Protein AF-A0A2R6P168-F1 (afdb_monomer)

Organism: NCBI:txid98765

Mean predicted aligned error: 16.84 Å

InterPro domains:
  IPR002745 Phosphotransferase KptA/Tpt1 [PF01885] (1-35)
  IPR002745 Phosphotransferase KptA/Tpt1 [PTHR12684] (1-55)
  IPR042081 RNA 2'-phosphotransferase, C-terminal domain [G3DSA:3.20.170.30] (1-56)

Sequence (108 aa):
MRNSAQILVYIDVQKAMDAGIKFFMSANGVVLTEGDSKGYLRPEFFARVVTKENEPILDWKQPATQTSSSAINQETGESPDGESTTAIINSATDPIEDVQQKTDALVL

Foldseek 3Di:
DDPPQFKDWAFQVVVCVVVVWDWDADPVRDIDTCDPPVSDDDLLRTPAMATPVRHGDPPDDNPPPPPPPPPPPDPDDDDDDDDDDDDDDDDDDDDDDDDDDDDDDDDD

pLDDT: mean 71.98, std 26.02, range [32.94, 98.19]

Radius of gyration: 26.67 Å; Cα contacts (8 Å, |Δi|>4): 77; chains: 1; bounding box: 74×46×65 Å

Structure (mmCIF, N/CA/C/O backbone):
data_AF-A0A2R6P168-F1
#
_entry.id   AF-A0A2R6P168-F1
#
loop_
_atom_site.group_PDB
_atom_site.id
_atom_site.type_symbol
_atom_site.label_atom_id
_atom_site.label_alt_id
_atom_site.label_comp_id
_atom_site.label_asym_id
_atom_site.label_entity_id
_atom_site.label_seq_id
_atom_site.pdbx_PDB_ins_code
_atom_site.Cartn_x
_atom_site.Cartn_y
_atom_site.Cartn_z
_atom_site.occupancy
_atom_site.B_iso_or_equiv
_atom_site.auth_seq_id
_atom_site.auth_comp_id
_atom_site.auth_asym_id
_atom_site.auth_atom_id
_atom_site.pdbx_PDB_model_num
ATOM 1 N N . MET A 1 1 ? -2.423 -2.958 -13.786 1.00 75.19 1 MET A N 1
ATOM 2 C CA . MET A 1 1 ? -1.543 -2.111 -12.946 1.00 75.19 1 MET A CA 1
ATOM 3 C C . MET A 1 1 ? -1.005 -0.964 -13.800 1.00 75.19 1 MET A C 1
ATOM 5 O O . MET A 1 1 ? -0.804 -1.181 -14.990 1.00 75.19 1 MET A O 1
ATOM 9 N N . ARG A 1 2 ? -0.843 0.256 -13.261 1.00 87.19 2 ARG A N 1
ATOM 10 C CA . ARG A 1 2 ? -0.386 1.417 -14.054 1.00 87.19 2 ARG A CA 1
ATOM 11 C C . ARG A 1 2 ? 1.040 1.169 -14.564 1.00 87.19 2 ARG A C 1
ATOM 13 O O . ARG A 1 2 ? 1.916 0.855 -13.770 1.00 87.19 2 ARG A O 1
ATOM 20 N N . ASN A 1 3 ? 1.268 1.344 -15.867 1.00 88.75 3 ASN A N 1
ATOM 21 C CA . ASN A 1 3 ? 2.548 1.022 -16.520 1.00 88.75 3 ASN A CA 1
ATOM 22 C C . ASN A 1 3 ? 3.736 1.806 -15.922 1.00 88.75 3 ASN A C 1
ATOM 24 O O . ASN A 1 3 ? 4.836 1.292 -15.786 1.00 88.75 3 ASN A O 1
ATOM 28 N N . SER A 1 4 ? 3.505 3.035 -15.457 1.00 94.19 4 SER A N 1
ATOM 29 C CA . SER A 1 4 ? 4.563 3.849 -14.852 1.00 94.19 4 SER A CA 1
ATOM 30 C C . SER A 1 4 ? 4.915 3.476 -13.403 1.00 94.19 4 SER A C 1
ATOM 32 O O . S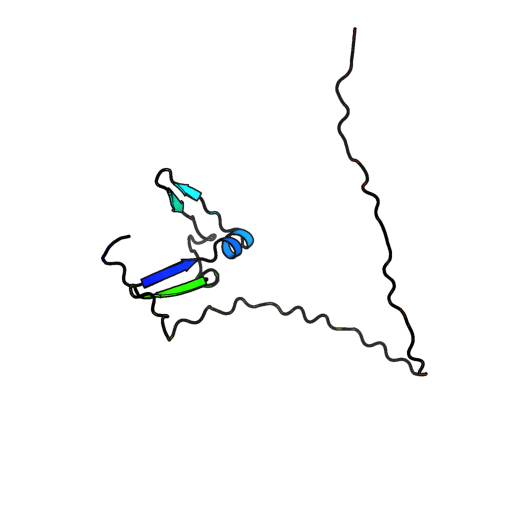ER A 1 4 ? 5.630 4.238 -12.758 1.00 94.19 4 SER A O 1
ATOM 34 N N . ALA A 1 5 ? 4.372 2.394 -12.839 1.00 93.06 5 ALA A N 1
ATOM 35 C CA . ALA A 1 5 ? 4.772 1.935 -11.513 1.00 93.06 5 ALA A CA 1
ATOM 36 C C . ALA A 1 5 ? 6.185 1.337 -11.583 1.00 93.06 5 ALA A C 1
ATOM 38 O O . ALA A 1 5 ? 6.422 0.380 -12.315 1.00 93.06 5 ALA A O 1
ATOM 39 N N . GLN A 1 6 ? 7.124 1.917 -10.836 1.00 94.31 6 GLN A N 1
ATOM 40 C CA . GLN A 1 6 ? 8.518 1.459 -10.797 1.00 94.31 6 GLN A CA 1
ATOM 41 C C . GLN A 1 6 ? 8.815 0.590 -9.574 1.00 94.31 6 GLN A C 1
ATOM 43 O O . GLN A 1 6 ? 9.696 -0.259 -9.642 1.00 94.31 6 GLN A O 1
ATOM 48 N N . ILE A 1 7 ? 8.070 0.791 -8.484 1.00 93.88 7 ILE A N 1
ATOM 49 C CA . ILE A 1 7 ? 8.244 0.117 -7.197 1.00 93.88 7 ILE A CA 1
ATOM 50 C C . ILE A 1 7 ? 6.925 -0.542 -6.790 1.00 93.88 7 ILE A C 1
ATOM 52 O O . ILE A 1 7 ? 5.857 0.062 -6.928 1.00 93.88 7 ILE A O 1
ATOM 56 N N . LEU A 1 8 ? 7.007 -1.770 -6.283 1.00 94.69 8 LEU A N 1
ATOM 57 C CA . LEU A 1 8 ? 5.892 -2.529 -5.730 1.00 94.69 8 LEU A CA 1
ATOM 58 C C . LEU A 1 8 ? 6.142 -2.763 -4.241 1.00 94.69 8 LEU A C 1
ATOM 60 O O . LEU A 1 8 ? 7.145 -3.361 -3.852 1.00 94.69 8 LEU A O 1
ATOM 64 N N . VAL A 1 9 ? 5.196 -2.321 -3.418 1.00 94.88 9 VAL A N 1
ATOM 65 C CA . VAL A 1 9 ? 5.185 -2.563 -1.975 1.00 94.88 9 VAL A CA 1
ATOM 66 C C . VAL A 1 9 ? 4.144 -3.635 -1.686 1.00 94.88 9 VAL A C 1
ATOM 68 O O . VAL A 1 9 ? 2.963 -3.454 -1.978 1.00 94.88 9 VAL A O 1
ATOM 71 N N . TYR A 1 10 ? 4.584 -4.754 -1.123 1.00 95.19 10 TYR A N 1
ATOM 72 C CA . TYR A 1 10 ? 3.713 -5.838 -0.682 1.00 95.19 10 TYR A CA 1
ATOM 73 C C . TYR A 1 10 ? 3.425 -5.666 0.803 1.00 95.19 10 TYR A C 1
ATOM 75 O O . TYR A 1 10 ? 4.348 -5.464 1.592 1.00 95.19 10 TYR A O 1
ATOM 83 N N . ILE A 1 11 ? 2.153 -5.759 1.177 1.00 97.06 11 ILE A N 1
ATOM 84 C CA . ILE A 1 11 ? 1.681 -5.541 2.545 1.00 97.06 11 ILE A CA 1
ATOM 85 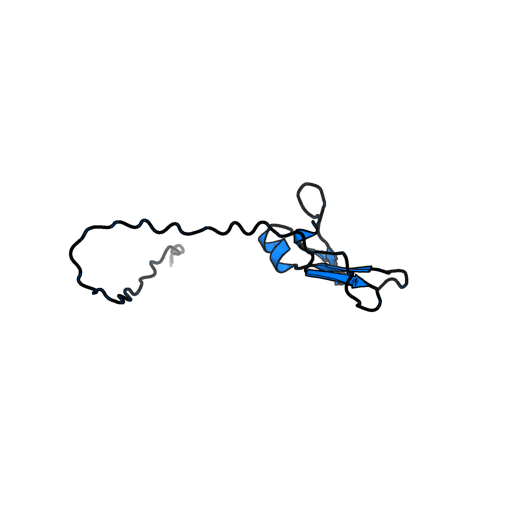C C . ILE A 1 11 ? 1.376 -6.885 3.199 1.00 97.06 11 ILE A C 1
ATOM 87 O O . ILE A 1 11 ? 0.691 -7.720 2.610 1.00 97.06 11 ILE A O 1
ATOM 91 N N . ASP A 1 12 ? 1.855 -7.068 4.425 1.00 97.12 12 ASP A N 1
ATOM 92 C CA . ASP A 1 12 ? 1.371 -8.106 5.326 1.00 97.12 12 ASP A CA 1
ATOM 93 C C . ASP A 1 12 ? 0.040 -7.643 5.932 1.00 97.12 12 ASP A C 1
ATOM 95 O O . ASP A 1 12 ? -0.012 -6.892 6.911 1.00 97.12 12 ASP A O 1
ATOM 99 N N . VAL A 1 13 ? -1.053 -8.027 5.270 1.00 96.69 13 VAL A N 1
ATOM 100 C CA . VAL A 1 13 ? -2.404 -7.599 5.650 1.00 96.69 13 VAL A CA 1
ATOM 101 C C . VAL A 1 13 ? -2.802 -8.188 6.999 1.00 96.69 13 VAL A C 1
ATOM 103 O O . VAL A 1 13 ? -3.429 -7.487 7.787 1.00 96.69 13 VAL A O 1
ATOM 106 N N . GLN A 1 14 ? -2.407 -9.430 7.296 1.00 97.00 14 GLN A N 1
ATOM 107 C CA . GLN A 1 14 ? -2.739 -10.065 8.570 1.00 97.00 14 GLN A CA 1
ATOM 108 C C . GLN A 1 14 ? -2.090 -9.304 9.725 1.00 97.00 14 GLN A C 1
ATOM 110 O O . GLN A 1 14 ? -2.795 -8.850 10.623 1.00 97.00 14 GLN A O 1
ATOM 115 N N . LYS A 1 15 ? -0.782 -9.032 9.631 1.00 97.06 15 LYS A N 1
ATOM 116 C CA . LYS A 1 15 ? -0.059 -8.248 10.642 1.00 97.06 15 LYS A CA 1
ATOM 117 C C . LYS A 1 15 ? -0.668 -6.857 10.854 1.00 97.06 15 LYS A C 1
ATOM 119 O O . LYS A 1 15 ? -0.723 -6.369 11.980 1.00 97.06 15 LYS A O 1
ATOM 124 N N . ALA A 1 16 ? -1.114 -6.203 9.781 1.00 97.50 16 ALA A N 1
ATOM 125 C CA . ALA A 1 16 ? -1.759 -4.897 9.874 1.00 97.50 16 ALA A CA 1
ATOM 126 C C . ALA A 1 16 ? -3.142 -4.975 10.548 1.00 97.50 16 ALA A C 1
ATOM 128 O O . ALA A 1 16 ? -3.454 -4.133 11.391 1.00 97.50 16 ALA A O 1
ATOM 129 N N . MET A 1 17 ? -3.952 -5.986 10.219 1.00 97.50 17 MET A N 1
ATOM 130 C CA . MET A 1 17 ? -5.256 -6.209 10.856 1.00 97.50 17 MET A CA 1
ATOM 131 C C . MET A 1 17 ? -5.119 -6.548 12.342 1.00 97.50 17 MET A C 1
ATOM 133 O O . MET A 1 17 ? -5.869 -6.003 13.151 1.00 97.50 17 MET A O 1
ATOM 137 N N . ASP A 1 18 ? -4.127 -7.361 12.712 1.00 97.69 18 ASP A N 1
ATOM 138 C CA . ASP A 1 18 ? -3.829 -7.698 14.111 1.00 97.69 18 ASP A CA 1
ATOM 139 C C . ASP A 1 18 ? -3.420 -6.450 14.919 1.00 97.69 18 ASP A C 1
ATOM 141 O O . ASP A 1 18 ? -3.725 -6.337 16.105 1.00 97.69 18 ASP A O 1
ATOM 145 N N . ALA A 1 19 ? -2.794 -5.464 14.265 1.00 96.69 19 ALA A N 1
ATOM 146 C CA . ALA A 1 19 ? -2.483 -4.153 14.840 1.00 96.69 19 ALA A CA 1
ATOM 147 C C . ALA A 1 19 ? -3.671 -3.164 14.831 1.00 96.69 19 ALA A C 1
ATOM 149 O O . ALA A 1 19 ? -3.508 -1.994 15.186 1.00 96.69 19 ALA A O 1
ATOM 150 N N . GLY A 1 20 ? -4.864 -3.608 14.423 1.00 97.00 20 GLY A N 1
ATOM 151 C CA . GLY A 1 20 ? -6.092 -2.812 14.415 1.00 97.00 20 GLY A CA 1
ATOM 152 C C . GLY A 1 20 ? -6.300 -1.945 13.170 1.00 97.00 20 GLY A C 1
ATOM 153 O O . GLY A 1 20 ? -7.213 -1.114 13.159 1.00 97.00 20 GLY A O 1
ATOM 154 N N . ILE A 1 21 ? -5.495 -2.115 12.116 1.00 98.19 21 ILE A N 1
ATOM 155 C CA . ILE A 1 21 ? -5.692 -1.401 10.849 1.00 98.19 21 ILE A CA 1
ATOM 156 C C . ILE A 1 21 ? -6.870 -2.017 10.095 1.00 98.19 21 ILE A C 1
ATOM 158 O O . ILE A 1 21 ? -6.898 -3.211 9.799 1.00 98.19 21 ILE A O 1
ATOM 162 N N . LYS A 1 22 ? -7.845 -1.178 9.743 1.00 97.88 22 LYS A N 1
ATOM 163 C CA . LYS A 1 22 ? -9.032 -1.607 9.000 1.00 97.88 22 LYS A CA 1
ATOM 164 C C . LYS A 1 22 ? -8.759 -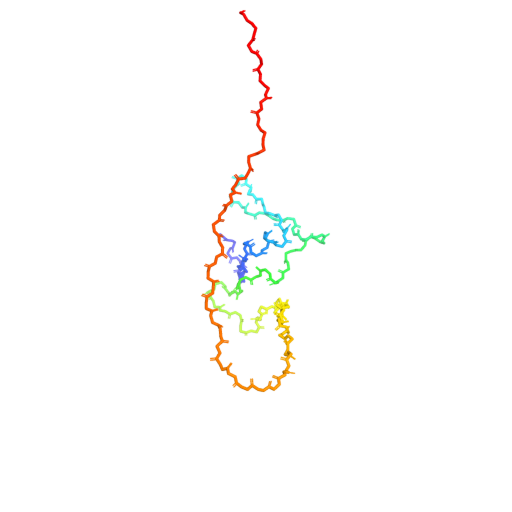1.608 7.503 1.00 97.88 22 LYS A C 1
ATOM 166 O O . LYS A 1 22 ? -8.213 -0.644 6.958 1.00 97.88 22 LYS A O 1
ATOM 171 N N . PHE A 1 23 ? -9.200 -2.671 6.843 1.00 98.12 23 PHE A N 1
ATOM 172 C CA . PHE A 1 23 ? -9.204 -2.790 5.393 1.00 98.12 23 PHE A CA 1
ATOM 173 C C . PHE A 1 23 ? -10.633 -2.938 4.882 1.00 98.12 23 PHE A C 1
ATOM 175 O O . PHE A 1 23 ? -11.490 -3.533 5.534 1.00 98.12 23 PHE A O 1
ATOM 182 N N . PHE A 1 24 ? -10.875 -2.406 3.693 1.00 97.75 24 PHE A N 1
ATOM 183 C CA . PHE A 1 24 ? -12.168 -2.413 3.027 1.00 97.75 24 PHE A CA 1
ATOM 184 C C . PHE A 1 24 ? -11.992 -2.906 1.595 1.00 97.75 24 PHE A C 1
ATOM 186 O O . PHE A 1 24 ? -10.962 -2.656 0.970 1.00 97.75 24 PHE A O 1
ATOM 193 N N . MET A 1 25 ? -13.007 -3.572 1.053 1.00 97.88 25 MET A N 1
ATOM 194 C CA . MET A 1 25 ? -13.047 -3.949 -0.357 1.00 97.88 25 MET A CA 1
ATOM 195 C C . MET A 1 25 ? -14.006 -3.018 -1.095 1.00 97.88 25 MET A C 1
ATOM 197 O O . MET A 1 25 ? -15.183 -2.931 -0.751 1.00 97.88 25 MET A O 1
ATOM 201 N N . SER A 1 26 ? -13.513 -2.312 -2.110 1.00 97.31 26 SER A N 1
ATOM 202 C CA . SER A 1 26 ? -14.381 -1.535 -3.000 1.00 97.31 26 SER A CA 1
ATOM 203 C C . SER A 1 26 ? -15.154 -2.446 -3.958 1.00 97.31 26 SER A C 1
ATOM 205 O O . SER A 1 26 ? -14.743 -3.572 -4.239 1.00 97.31 26 SER A O 1
ATOM 207 N N . ALA A 1 27 ? -16.230 -1.924 -4.551 1.00 97.50 27 ALA A N 1
ATOM 208 C CA . ALA A 1 27 ? -17.010 -2.641 -5.564 1.00 97.50 27 ALA A CA 1
ATOM 209 C C . ALA A 1 27 ? -16.179 -3.085 -6.789 1.00 97.50 27 ALA A C 1
ATOM 211 O O . ALA A 1 27 ? -16.529 -4.054 -7.451 1.00 97.50 27 ALA A O 1
ATOM 212 N N . ASN A 1 28 ? -15.057 -2.409 -7.064 1.00 97.06 28 ASN A N 1
ATOM 213 C CA . ASN A 1 28 ? -14.159 -2.724 -8.179 1.00 97.06 28 ASN A CA 1
ATOM 214 C C . ASN A 1 28 ? -13.036 -3.708 -7.798 1.00 97.06 28 ASN A C 1
ATOM 216 O O . ASN A 1 28 ? -12.086 -3.872 -8.562 1.00 97.06 28 ASN A O 1
ATOM 220 N N . GLY A 1 29 ? -13.088 -4.319 -6.609 1.00 95.69 29 GLY A N 1
ATOM 221 C CA . GLY A 1 29 ? -12.068 -5.268 -6.154 1.00 95.69 29 GLY A CA 1
ATOM 222 C C . GLY A 1 29 ? -10.756 -4.619 -5.696 1.00 95.69 29 GLY A C 1
ATOM 223 O O . GLY A 1 29 ? -9.739 -5.298 -5.582 1.00 95.69 29 GLY A O 1
ATOM 224 N N . VAL A 1 30 ? -10.751 -3.304 -5.451 1.00 95.69 30 VAL A N 1
ATOM 225 C CA . VAL A 1 30 ? -9.596 -2.595 -4.875 1.00 95.69 30 VAL A CA 1
ATOM 226 C C . VAL A 1 30 ? -9.694 -2.625 -3.356 1.00 95.69 30 VAL A C 1
ATOM 228 O O . VAL A 1 30 ? -10.710 -2.195 -2.804 1.00 95.69 30 VAL A O 1
ATOM 231 N N . VAL A 1 31 ? -8.626 -3.090 -2.708 1.00 96.44 31 VAL A N 1
ATOM 232 C CA . VAL A 1 31 ? -8.452 -3.039 -1.254 1.00 96.44 31 VAL A CA 1
ATOM 233 C C . VAL A 1 31 ? -8.071 -1.619 -0.836 1.00 96.44 31 VAL A C 1
ATOM 235 O O . VAL A 1 31 ? -7.156 -1.022 -1.402 1.00 96.44 31 VAL A O 1
ATOM 238 N N . LEU A 1 32 ? -8.771 -1.088 0.160 1.00 97.69 32 LEU A N 1
ATOM 239 C CA . LEU A 1 32 ? -8.595 0.254 0.706 1.00 97.69 32 LEU A CA 1
ATOM 240 C C . LEU A 1 32 ? -8.292 0.166 2.201 1.00 97.69 32 LEU A C 1
ATOM 242 O O . LEU A 1 32 ? -8.746 -0.755 2.874 1.00 97.69 32 LEU A O 1
ATOM 246 N N . THR A 1 33 ? -7.564 1.139 2.734 1.00 98.12 33 THR A N 1
ATOM 247 C CA . THR A 1 33 ? -7.381 1.317 4.177 1.00 98.12 33 THR A CA 1
ATOM 248 C C . THR A 1 33 ? -7.325 2.803 4.492 1.00 98.12 33 THR A C 1
ATOM 250 O O . THR A 1 33 ? -6.795 3.584 3.702 1.00 98.12 33 THR A O 1
ATOM 253 N N . GLU A 1 34 ? -7.883 3.188 5.637 1.00 97.19 34 GLU A N 1
ATOM 254 C CA . GLU A 1 34 ? -7.732 4.541 6.180 1.00 97.19 34 GLU A CA 1
ATOM 255 C C . GLU A 1 34 ? -6.349 4.742 6.818 1.00 97.19 34 GLU A C 1
ATOM 257 O O . GLU A 1 34 ? -5.941 5.877 7.029 1.00 97.19 34 GLU A O 1
ATOM 262 N N . GLY A 1 35 ? -5.605 3.660 7.080 1.00 97.44 35 GLY A N 1
ATOM 263 C CA . GLY A 1 35 ? -4.347 3.699 7.817 1.00 97.44 35 GLY A CA 1
ATOM 264 C C . GLY A 1 35 ? -4.547 3.799 9.331 1.00 97.44 35 GLY A C 1
ATOM 265 O O . GLY A 1 35 ? -5.602 3.463 9.869 1.00 97.44 35 GLY A O 1
ATOM 266 N N . ASP A 1 36 ? -3.488 4.204 10.028 1.00 96.94 36 ASP A N 1
ATOM 267 C CA . ASP A 1 36 ? -3.503 4.465 11.466 1.00 96.94 36 ASP A CA 1
ATOM 268 C C . ASP A 1 36 ? -4.228 5.783 11.813 1.00 96.94 36 ASP A C 1
ATOM 270 O O . ASP A 1 36 ? -4.814 6.448 10.961 1.00 96.94 36 ASP A O 1
ATOM 274 N N . SER A 1 37 ? -4.160 6.213 13.077 1.00 96.44 37 SER A N 1
ATOM 275 C CA . SER A 1 37 ? -4.772 7.472 13.536 1.00 96.44 37 SER A CA 1
ATOM 276 C C . SER A 1 37 ? -4.254 8.734 12.833 1.00 96.44 37 SER A C 1
ATOM 278 O O . SER A 1 37 ? -4.837 9.806 12.996 1.00 96.44 37 SER A O 1
ATOM 280 N N . LYS A 1 38 ? -3.163 8.630 12.069 1.00 96.50 38 LYS A N 1
ATOM 281 C CA . LYS A 1 38 ? -2.581 9.712 11.272 1.00 96.50 38 LYS A CA 1
ATOM 282 C C . LYS A 1 38 ? -2.820 9.528 9.770 1.00 96.50 38 LYS A C 1
ATOM 284 O O . LYS A 1 38 ? -2.353 10.354 8.991 1.00 96.50 38 LYS A O 1
ATOM 289 N N . GLY A 1 39 ? -3.537 8.482 9.364 1.00 96.69 39 GLY A N 1
ATOM 290 C CA . GLY A 1 39 ? -3.833 8.192 7.965 1.00 96.69 39 GLY A CA 1
ATOM 291 C C . GLY A 1 39 ? -2.736 7.411 7.238 1.00 96.69 39 GLY A C 1
ATOM 292 O O . GLY A 1 39 ? -2.689 7.436 6.007 1.00 96.69 39 GLY A O 1
ATOM 293 N N . TYR A 1 40 ? -1.815 6.761 7.962 1.00 97.00 40 TYR A N 1
ATOM 294 C CA . TYR A 1 40 ? -0.671 6.076 7.354 1.00 97.00 40 TYR A CA 1
ATOM 295 C C . TYR A 1 40 ? -0.715 4.563 7.543 1.00 97.00 40 TYR A C 1
ATOM 297 O O . TYR A 1 40 ? -0.983 4.054 8.629 1.00 97.00 40 TYR A O 1
ATOM 305 N N . LEU A 1 41 ? -0.334 3.835 6.493 1.00 97.25 41 LEU A N 1
ATOM 306 C CA . LEU A 1 41 ? 0.091 2.445 6.608 1.00 97.25 41 LEU A CA 1
ATOM 307 C C . LEU A 1 41 ? 1.615 2.416 6.746 1.00 97.25 41 LEU A C 1
ATOM 309 O O . LEU A 1 41 ? 2.345 2.671 5.785 1.00 97.25 41 LEU A O 1
ATOM 313 N N . ARG A 1 42 ? 2.099 2.165 7.963 1.00 95.88 42 ARG A N 1
ATOM 314 C CA . ARG A 1 42 ? 3.527 2.270 8.280 1.00 95.88 42 ARG A CA 1
ATOM 315 C C . ARG A 1 42 ? 4.358 1.152 7.625 1.00 95.88 42 ARG A C 1
ATOM 317 O O . ARG A 1 42 ? 3.855 0.041 7.453 1.00 95.88 42 ARG A O 1
ATOM 324 N N . PRO A 1 43 ? 5.654 1.395 7.332 1.00 95.12 43 PRO A N 1
ATOM 325 C CA . PRO A 1 43 ? 6.531 0.399 6.707 1.00 95.12 43 PRO A CA 1
ATOM 326 C C . PRO A 1 43 ? 6.740 -0.892 7.513 1.00 95.12 43 PRO A C 1
ATOM 328 O O . PRO A 1 43 ? 7.204 -1.887 6.968 1.00 95.12 43 PRO A O 1
ATOM 331 N N . GLU A 1 44 ? 6.390 -0.901 8.802 1.00 94.75 44 GLU A N 1
ATOM 332 C CA . GLU A 1 44 ? 6.416 -2.096 9.659 1.00 94.75 44 GLU A CA 1
ATOM 333 C C . GLU A 1 44 ? 5.473 -3.215 9.184 1.00 94.75 44 GLU A C 1
ATOM 335 O O . GLU A 1 44 ? 5.694 -4.384 9.509 1.00 94.75 44 GLU A O 1
ATOM 340 N N . PHE A 1 45 ? 4.459 -2.869 8.385 1.00 96.19 45 PHE A N 1
ATOM 341 C CA . PHE A 1 45 ? 3.524 -3.810 7.762 1.00 96.19 45 PHE A CA 1
ATOM 342 C C . PHE A 1 45 ? 3.929 -4.200 6.337 1.00 96.19 45 PHE A C 1
ATOM 344 O O . PHE A 1 45 ? 3.186 -4.899 5.652 1.00 96.19 45 PHE A O 1
ATOM 351 N N . PHE A 1 46 ? 5.083 -3.745 5.842 1.00 95.19 46 PHE A N 1
ATOM 352 C CA . PHE A 1 46 ? 5.545 -4.123 4.510 1.00 95.19 46 PHE A CA 1
ATOM 353 C C . PHE A 1 46 ? 6.195 -5.504 4.590 1.00 95.19 46 PHE A C 1
ATOM 355 O O . PHE A 1 46 ? 7.160 -5.702 5.329 1.00 95.19 46 PHE A O 1
ATOM 362 N N . ALA A 1 47 ? 5.665 -6.450 3.819 1.00 93.38 47 ALA A N 1
ATOM 363 C CA . ALA A 1 47 ? 6.206 -7.796 3.683 1.00 93.38 47 ALA A CA 1
ATOM 364 C C . ALA A 1 47 ? 7.467 -7.798 2.808 1.00 93.38 47 ALA A C 1
ATOM 366 O O . ALA A 1 47 ? 8.461 -8.436 3.142 1.00 93.38 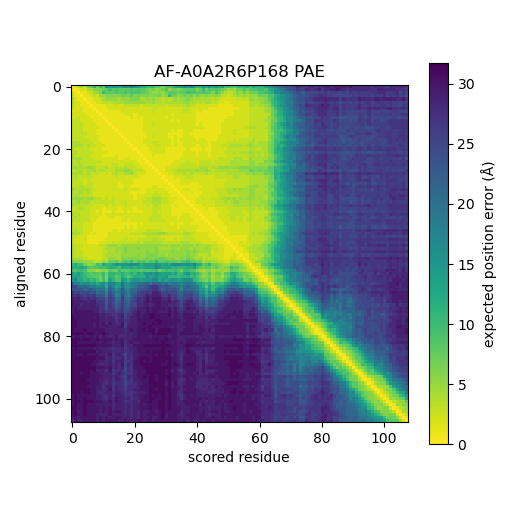47 ALA A O 1
ATOM 367 N N . ARG A 1 48 ? 7.439 -7.064 1.687 1.00 93.12 48 ARG A N 1
ATOM 368 C CA . ARG A 1 48 ? 8.604 -6.845 0.816 1.00 93.12 48 ARG A CA 1
ATOM 369 C C . ARG A 1 48 ? 8.435 -5.620 -0.072 1.00 93.12 48 ARG A C 1
ATOM 371 O O . ARG A 1 48 ? 7.311 -5.248 -0.410 1.00 93.12 48 ARG A O 1
ATOM 378 N N . VAL A 1 49 ? 9.552 -5.050 -0.510 1.00 94.69 49 VAL A N 1
ATOM 379 C CA . VAL A 1 49 ? 9.589 -3.961 -1.491 1.00 94.69 49 VAL A CA 1
ATOM 380 C C . VAL A 1 49 ? 10.498 -4.364 -2.646 1.00 94.69 49 VAL A C 1
ATOM 382 O O . VAL A 1 49 ? 11.647 -4.749 -2.429 1.00 94.69 49 VAL A O 1
ATOM 385 N N . VAL A 1 50 ? 9.969 -4.301 -3.867 1.00 94.56 50 VAL A N 1
ATOM 386 C CA . VAL A 1 50 ? 10.666 -4.741 -5.084 1.00 94.56 50 VAL A CA 1
ATOM 387 C C . VAL A 1 50 ? 10.508 -3.735 -6.219 1.00 94.56 50 VAL A C 1
ATOM 389 O O . VAL A 1 50 ? 9.584 -2.917 -6.214 1.00 94.56 50 VAL A O 1
ATOM 392 N N . THR A 1 51 ? 11.391 -3.800 -7.212 1.00 94.69 51 THR A N 1
ATOM 393 C CA . THR A 1 51 ? 11.230 -3.068 -8.474 1.00 94.69 51 THR A CA 1
ATOM 394 C C . THR A 1 51 ? 10.118 -3.684 -9.330 1.00 94.69 51 THR A C 1
ATOM 396 O O . THR A 1 51 ? 9.585 -4.755 -9.025 1.00 94.69 51 THR A O 1
ATOM 399 N N . LYS A 1 52 ? 9.763 -3.031 -10.441 1.00 92.81 52 LYS A N 1
ATOM 400 C CA . LYS A 1 52 ? 8.811 -3.572 -11.426 1.00 92.81 52 LYS A CA 1
ATOM 401 C C . LYS A 1 52 ? 9.281 -4.881 -12.077 1.00 92.81 52 LYS A C 1
ATOM 403 O O . LYS A 1 52 ? 8.444 -5.660 -12.518 1.00 92.81 52 LYS A O 1
ATOM 408 N N . GLU A 1 53 ? 10.588 -5.132 -12.096 1.00 93.12 53 GLU A N 1
ATOM 409 C CA . GLU A 1 53 ? 11.216 -6.392 -12.515 1.00 93.12 53 GLU A CA 1
ATOM 410 C C . GLU A 1 53 ? 11.188 -7.467 -11.415 1.00 93.12 53 GLU A C 1
ATOM 412 O O . GLU A 1 53 ? 11.679 -8.568 -11.635 1.00 93.12 53 GLU A O 1
ATOM 417 N N . ASN A 1 54 ? 10.571 -7.176 -10.261 1.00 91.56 54 ASN A N 1
ATOM 418 C CA . ASN A 1 54 ? 10.499 -8.047 -9.085 1.00 91.56 54 ASN A CA 1
ATOM 419 C C . ASN A 1 54 ? 11.853 -8.247 -8.374 1.00 91.56 54 ASN A C 1
ATOM 421 O O . ASN A 1 54 ? 11.996 -9.180 -7.584 1.00 91.56 54 ASN A O 1
ATOM 425 N N . GLU A 1 55 ? 12.809 -7.342 -8.598 1.00 93.44 55 GLU A N 1
ATOM 426 C CA . GLU A 1 55 ? 14.105 -7.346 -7.918 1.00 93.44 55 GLU A CA 1
ATOM 427 C C . GLU A 1 55 ? 13.997 -6.714 -6.520 1.00 93.44 55 GLU A C 1
ATOM 429 O O . GLU A 1 55 ? 13.389 -5.645 -6.382 1.00 93.44 55 GLU A O 1
ATOM 434 N N . PRO A 1 56 ? 14.567 -7.325 -5.465 1.00 90.62 56 PRO A N 1
ATOM 435 C CA . PRO A 1 56 ? 14.616 -6.723 -4.135 1.00 90.62 56 PRO A CA 1
ATOM 436 C C . PRO A 1 56 ? 15.362 -5.384 -4.129 1.00 90.62 56 PRO A C 1
ATOM 438 O O . PRO A 1 56 ? 16.418 -5.244 -4.745 1.00 90.62 56 PRO A O 1
ATOM 441 N N . ILE A 1 57 ? 14.856 -4.401 -3.379 1.00 89.38 57 ILE A N 1
ATOM 442 C CA . ILE A 1 57 ? 15.594 -3.150 -3.158 1.00 89.38 57 ILE A CA 1
ATOM 443 C C . ILE A 1 57 ? 16.703 -3.406 -2.130 1.00 89.38 57 ILE A C 1
ATOM 445 O O . ILE A 1 57 ? 16.411 -3.654 -0.962 1.00 89.38 57 ILE A O 1
ATOM 449 N N . LEU A 1 58 ? 17.964 -3.326 -2.570 1.00 75.19 58 LEU A N 1
ATOM 450 C CA . LEU A 1 58 ? 19.150 -3.755 -1.810 1.00 75.19 58 LEU A CA 1
ATOM 451 C C . LEU A 1 58 ? 19.296 -3.078 -0.433 1.00 75.19 58 LEU A C 1
ATOM 453 O O . LEU A 1 58 ? 19.704 -3.725 0.529 1.00 75.19 58 LEU A O 1
ATOM 457 N N . ASP A 1 59 ? 18.908 -1.806 -0.323 1.00 79.88 59 ASP A N 1
ATOM 458 C CA . ASP A 1 59 ? 19.051 -1.019 0.910 1.00 79.88 59 ASP A CA 1
ATOM 459 C C . ASP A 1 59 ? 17.770 -0.950 1.757 1.00 79.88 59 ASP A C 1
ATOM 461 O O . ASP A 1 59 ? 17.758 -0.335 2.828 1.00 79.88 59 ASP A O 1
ATOM 465 N N . TRP A 1 60 ? 16.672 -1.573 1.315 1.00 80.56 60 TRP A N 1
ATOM 466 C CA . TRP A 1 60 ? 15.459 -1.633 2.123 1.00 80.56 60 TRP A CA 1
ATOM 467 C C . TRP A 1 60 ? 15.558 -2.778 3.133 1.00 80.56 60 TRP A C 1
ATOM 469 O O . TRP A 1 60 ? 15.592 -3.954 2.778 1.00 80.56 60 TRP A O 1
ATOM 479 N N . LYS A 1 61 ? 15.554 -2.424 4.419 1.00 77.19 61 LYS A N 1
ATOM 480 C CA . LYS A 1 61 ? 15.383 -3.371 5.522 1.00 77.19 61 LYS A CA 1
ATOM 481 C C . LYS A 1 61 ? 14.014 -3.148 6.135 1.00 77.19 61 LYS A C 1
ATOM 483 O O . LYS A 1 61 ? 13.630 -2.003 6.382 1.00 77.19 61 LYS A O 1
ATOM 488 N N . GLN A 1 62 ? 13.296 -4.235 6.407 1.00 72.81 62 GLN A N 1
ATOM 489 C CA . GLN A 1 62 ? 12.088 -4.149 7.215 1.00 72.81 62 GLN A CA 1
ATOM 490 C C . GLN A 1 62 ? 12.486 -3.502 8.552 1.00 72.81 62 GLN A C 1
ATOM 492 O O . GLN A 1 62 ? 13.427 -3.988 9.190 1.00 72.81 62 GLN A O 1
ATOM 497 N N . PRO A 1 63 ? 11.859 -2.383 8.959 1.00 70.69 63 PRO A N 1
ATOM 498 C CA . PRO A 1 63 ? 12.152 -1.808 10.258 1.00 70.69 63 PRO A CA 1
ATOM 499 C C . PRO A 1 63 ? 11.793 -2.880 11.276 1.00 70.69 63 PRO A C 1
ATOM 501 O O . PRO A 1 63 ? 10.655 -3.351 11.287 1.00 70.69 63 PRO A O 1
ATOM 504 N N . ALA A 1 64 ? 12.784 -3.325 12.050 1.00 57.72 64 ALA A N 1
ATOM 505 C CA . ALA A 1 64 ? 12.577 -4.334 13.070 1.00 57.72 64 ALA A CA 1
ATOM 506 C C . ALA A 1 64 ? 11.441 -3.837 13.965 1.00 57.72 64 ALA A C 1
ATOM 508 O O . ALA A 1 64 ? 11.613 -2.885 14.728 1.00 57.72 64 ALA A O 1
ATOM 509 N N . THR A 1 65 ? 10.259 -4.446 13.831 1.00 52.78 65 THR A N 1
ATOM 510 C CA . THR A 1 65 ? 9.247 -4.375 14.874 1.00 52.78 65 THR A CA 1
ATOM 511 C C . THR A 1 65 ? 9.995 -4.794 16.122 1.00 52.78 65 THR A C 1
ATOM 513 O O . THR A 1 65 ? 10.645 -5.839 16.101 1.00 52.78 65 THR A O 1
ATOM 516 N N . GLN A 1 66 ? 10.026 -3.936 17.139 1.00 42.72 66 GLN A N 1
ATOM 517 C CA . GLN A 1 66 ? 10.635 -4.292 18.405 1.00 42.72 66 GLN A CA 1
ATOM 518 C C . GLN A 1 66 ? 9.833 -5.467 18.943 1.00 42.72 66 GLN A C 1
ATOM 520 O O . GLN A 1 66 ? 8.794 -5.307 19.574 1.00 42.72 66 GLN A O 1
ATOM 525 N N . THR A 1 67 ? 10.283 -6.665 18.587 1.00 36.59 67 THR A N 1
ATOM 526 C CA . THR A 1 67 ? 9.965 -7.894 19.268 1.00 36.59 67 THR A CA 1
ATOM 527 C C . THR A 1 67 ? 10.498 -7.649 20.658 1.00 36.59 67 THR A C 1
ATOM 529 O O . THR A 1 67 ? 11.694 -7.784 20.909 1.00 36.59 67 THR A O 1
ATOM 532 N N . SER A 1 68 ? 9.616 -7.181 21.535 1.00 45.78 68 SER A N 1
ATOM 533 C CA . SER A 1 68 ? 9.752 -7.339 22.966 1.00 45.78 68 SER A CA 1
ATOM 534 C C . SER A 1 68 ? 9.920 -8.835 23.177 1.00 45.78 68 SER A C 1
ATOM 536 O O . SER A 1 68 ? 8.954 -9.585 23.287 1.00 45.78 68 SER A O 1
ATOM 538 N N . SER A 1 69 ? 11.161 -9.296 23.123 1.00 49.28 69 SER A N 1
ATOM 539 C CA . SER A 1 69 ? 11.574 -10.545 23.712 1.00 49.28 69 SER A CA 1
ATOM 540 C C . SER A 1 69 ? 11.230 -10.410 25.189 1.00 49.28 69 SER A C 1
ATOM 542 O O . SER A 1 69 ? 11.999 -9.865 25.977 1.00 49.28 69 SER A O 1
ATOM 544 N N . SER A 1 70 ? 10.032 -10.858 25.561 1.00 51.19 70 SER A N 1
ATOM 545 C CA . SER A 1 70 ? 9.732 -11.235 26.932 1.00 51.19 70 SER A CA 1
ATOM 546 C C . SER A 1 70 ? 10.669 -12.389 27.265 1.00 51.19 70 SER A C 1
ATOM 548 O O . SER A 1 70 ? 10.352 -13.559 27.070 1.00 51.19 70 SER A O 1
ATOM 550 N N . ALA A 1 71 ? 11.873 -12.033 27.704 1.00 47.03 71 ALA A N 1
ATOM 551 C CA . ALA A 1 71 ? 12.706 -12.895 28.505 1.00 47.03 71 ALA A CA 1
ATOM 552 C C . ALA A 1 71 ? 11.858 -13.290 29.717 1.00 47.03 71 ALA A C 1
ATOM 554 O O . ALA A 1 71 ? 11.568 -12.465 30.584 1.00 47.03 71 ALA A O 1
ATOM 555 N N . ILE A 1 72 ? 11.396 -14.538 29.738 1.00 45.25 72 ILE A N 1
ATOM 556 C CA . ILE A 1 72 ? 10.917 -15.160 30.964 1.00 45.25 72 ILE A CA 1
ATOM 557 C C . ILE A 1 72 ? 12.166 -15.306 31.830 1.00 45.25 72 ILE A C 1
ATOM 559 O O . ILE A 1 72 ? 12.981 -16.201 31.613 1.00 45.25 72 ILE A O 1
ATOM 563 N N . ASN A 1 73 ? 12.359 -14.367 32.755 1.00 54.41 73 ASN A N 1
ATOM 564 C CA . ASN A 1 73 ? 13.337 -14.521 33.818 1.00 54.41 73 ASN A CA 1
ATOM 565 C C . ASN A 1 73 ? 12.843 -15.659 34.714 1.00 54.41 73 ASN A C 1
ATOM 567 O O . ASN A 1 73 ? 11.817 -15.540 35.377 1.00 54.41 73 ASN A O 1
ATOM 571 N N . GLN A 1 74 ? 13.559 -16.778 34.661 1.00 43.62 74 GLN A N 1
ATOM 572 C CA . GLN A 1 74 ? 13.438 -17.876 35.606 1.00 43.62 74 GLN A CA 1
ATOM 573 C C . GLN A 1 74 ? 14.012 -17.391 36.943 1.00 43.62 74 GLN A C 1
ATOM 575 O O . GLN A 1 74 ? 15.173 -16.990 37.009 1.00 43.62 74 GLN A O 1
ATOM 580 N N . GLU A 1 75 ? 13.196 -17.384 37.996 1.00 43.69 75 GLU A N 1
ATOM 581 C CA . GLU A 1 75 ? 13.684 -17.267 39.370 1.00 43.69 75 GLU A CA 1
ATOM 582 C C . GLU A 1 75 ? 14.414 -18.565 39.736 1.00 43.69 75 GLU A C 1
ATOM 584 O O . GLU A 1 75 ? 13.798 -19.604 39.971 1.00 43.69 75 GLU A O 1
ATOM 589 N N . THR A 1 76 ? 15.745 -18.508 39.772 1.00 34.41 76 THR A N 1
ATOM 590 C CA . THR A 1 76 ? 16.585 -19.548 40.369 1.00 34.41 76 THR A CA 1
ATOM 591 C C . THR A 1 76 ? 16.527 -19.408 41.889 1.00 34.41 76 THR A C 1
ATOM 593 O O . THR A 1 76 ? 17.208 -18.565 42.472 1.00 34.41 76 THR A O 1
ATOM 596 N N . GLY A 1 77 ? 15.704 -20.231 42.537 1.00 38.19 77 GLY A N 1
ATOM 597 C CA . GLY A 1 77 ? 15.850 -20.541 43.955 1.00 38.19 77 GLY A CA 1
ATOM 598 C C . GLY A 1 77 ? 16.854 -21.678 44.109 1.00 38.19 77 GLY A C 1
ATOM 599 O O . GLY A 1 77 ? 16.534 -22.821 43.800 1.00 38.19 77 GLY A O 1
ATOM 600 N N . GLU A 1 78 ? 18.067 -21.367 44.560 1.00 38.81 78 GLU A N 1
ATOM 601 C CA . GLU A 1 78 ? 19.076 -22.369 44.907 1.00 38.81 78 GLU A CA 1
ATOM 602 C C . GLU A 1 78 ? 18.956 -22.713 46.402 1.00 38.81 78 GLU A C 1
ATOM 604 O O . GLU A 1 78 ? 19.064 -21.848 47.274 1.00 38.81 78 GLU A O 1
ATOM 609 N N . SER A 1 79 ? 18.726 -23.986 46.716 1.00 41.31 79 SER A N 1
ATOM 610 C CA . SER A 1 79 ? 19.045 -24.577 48.018 1.00 41.31 79 SER A CA 1
ATOM 611 C C . SER A 1 79 ? 19.710 -25.932 47.792 1.00 41.31 79 SER A C 1
ATOM 613 O O . SER A 1 79 ? 19.406 -26.594 46.797 1.00 41.31 79 SER A O 1
ATOM 615 N N . PRO A 1 80 ? 20.690 -26.267 48.648 1.00 51.19 80 PRO A N 1
ATOM 616 C CA . PRO A 1 80 ? 21.650 -27.331 48.418 1.00 51.19 80 PRO A CA 1
ATOM 617 C C . PRO A 1 80 ? 20.985 -28.682 48.675 1.00 51.19 80 PRO A C 1
ATOM 619 O O . PRO A 1 80 ? 19.868 -28.738 49.168 1.00 51.19 80 PRO A O 1
ATOM 622 N N . ASP A 1 81 ? 21.713 -29.755 48.398 1.00 39.34 81 ASP A N 1
ATOM 623 C CA . ASP A 1 81 ? 21.336 -31.150 48.654 1.00 39.34 81 ASP A CA 1
ATOM 624 C C . ASP A 1 81 ? 20.725 -31.793 47.404 1.00 39.34 81 ASP A C 1
ATOM 626 O O . ASP A 1 81 ? 19.525 -31.805 47.143 1.00 39.34 81 ASP A O 1
ATOM 630 N N . GLY A 1 82 ? 21.645 -32.276 46.568 1.00 52.00 82 GLY A N 1
ATOM 631 C CA . GLY A 1 82 ? 21.353 -32.860 45.277 1.00 52.00 82 GLY A CA 1
ATOM 632 C C . GLY A 1 82 ? 20.482 -34.105 45.363 1.00 52.00 82 GLY A C 1
ATOM 633 O O . GLY A 1 82 ? 20.892 -35.121 45.909 1.00 52.00 82 GLY A O 1
ATOM 634 N N . GLU A 1 83 ? 19.355 -34.051 44.664 1.00 39.31 83 GLU A N 1
ATOM 635 C CA . GLU A 1 83 ? 18.742 -35.204 44.019 1.00 39.31 83 GLU A CA 1
ATOM 636 C C . GLU A 1 83 ? 17.956 -34.716 42.796 1.00 39.31 83 GLU A C 1
ATOM 638 O O . GLU A 1 83 ? 17.014 -33.933 42.895 1.00 39.31 83 GLU A O 1
ATOM 643 N N . SER A 1 84 ? 18.380 -35.138 41.601 1.00 43.38 84 SER A N 1
ATOM 644 C CA . SER A 1 84 ? 17.627 -34.892 40.369 1.00 43.38 84 SER A CA 1
ATOM 645 C C . SER A 1 84 ? 16.406 -35.804 40.336 1.00 43.38 84 SER A C 1
ATOM 647 O O . SER A 1 84 ? 16.506 -36.992 40.039 1.00 43.38 84 SER A O 1
ATOM 649 N N . THR A 1 85 ? 15.242 -35.238 40.620 1.00 37.16 85 THR A N 1
ATOM 650 C CA . THR A 1 85 ? 13.920 -35.779 40.278 1.00 37.16 85 THR A CA 1
ATOM 651 C C . THR A 1 85 ? 12.961 -34.595 40.302 1.00 37.16 85 THR A C 1
ATOM 653 O O . THR A 1 85 ? 13.016 -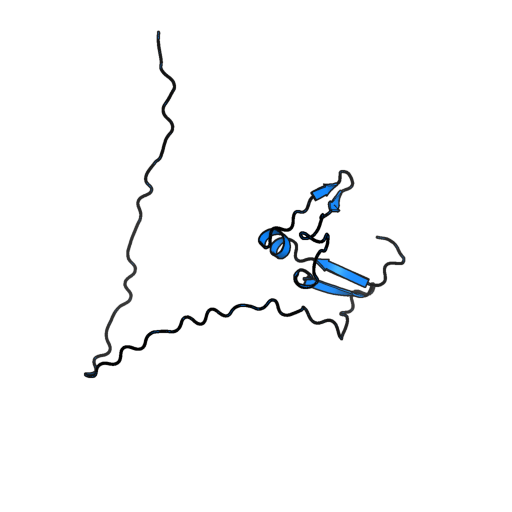33.783 41.218 1.00 37.16 85 THR A O 1
ATOM 656 N N . THR A 1 86 ? 12.175 -34.350 39.251 1.00 33.31 86 THR A N 1
ATOM 657 C CA . THR A 1 86 ? 10.703 -34.523 39.258 1.00 33.31 86 THR A CA 1
ATOM 658 C C . THR A 1 86 ? 10.197 -34.082 37.872 1.00 33.31 86 THR A C 1
ATOM 660 O O . THR A 1 86 ? 10.526 -32.996 37.411 1.00 33.31 86 THR A O 1
ATOM 663 N N . ALA A 1 87 ? 9.710 -35.018 37.058 1.00 37.53 87 ALA A N 1
ATOM 664 C CA . ALA A 1 87 ? 8.306 -35.363 36.793 1.00 37.53 87 ALA A CA 1
ATOM 665 C C . ALA A 1 87 ? 7.599 -34.474 35.755 1.00 37.53 87 ALA A C 1
ATOM 667 O O . ALA A 1 87 ? 7.313 -33.300 35.969 1.00 37.53 87 ALA A O 1
ATOM 668 N N . ILE A 1 88 ? 7.253 -35.107 34.631 1.00 46.34 88 ILE A N 1
ATOM 669 C CA . ILE A 1 88 ? 6.251 -34.610 33.693 1.00 46.34 88 ILE A CA 1
ATOM 670 C C . ILE A 1 88 ? 4.887 -34.891 34.323 1.00 46.34 88 ILE A C 1
ATOM 672 O O . ILE A 1 88 ? 4.479 -36.049 34.413 1.00 46.34 88 ILE A O 1
ATOM 676 N N . ILE A 1 89 ? 4.186 -33.845 34.755 1.00 45.25 89 ILE A N 1
ATOM 677 C CA . ILE A 1 89 ? 2.763 -33.927 35.088 1.00 45.25 89 ILE A CA 1
ATOM 678 C C . ILE A 1 89 ? 1.955 -33.243 33.983 1.00 45.25 89 ILE A C 1
ATOM 680 O O . ILE A 1 89 ? 1.866 -32.024 33.907 1.00 45.25 89 ILE A O 1
ATOM 684 N N . ASN A 1 90 ? 1.356 -34.047 33.105 1.00 48.84 90 ASN A N 1
ATOM 685 C CA . ASN A 1 90 ? 0.203 -33.609 32.326 1.00 48.84 90 ASN A CA 1
ATOM 686 C C . ASN A 1 90 ? -1.040 -33.866 33.182 1.00 48.84 90 ASN A C 1
ATOM 688 O O . ASN A 1 90 ? -1.395 -35.016 33.435 1.00 48.84 90 ASN A O 1
ATOM 692 N N . SER A 1 91 ? -1.694 -32.803 33.635 1.00 41.56 91 SER A N 1
ATOM 693 C CA . SER A 1 91 ? -3.054 -32.832 34.183 1.00 41.56 91 SER A CA 1
ATOM 694 C C . SER A 1 91 ? -3.624 -31.417 34.003 1.00 41.56 91 SER A C 1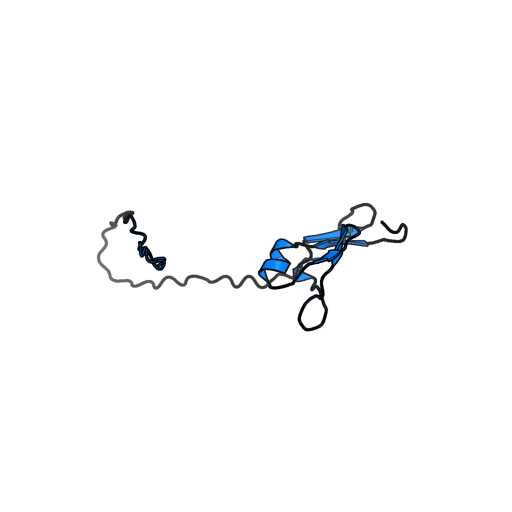
ATOM 696 O O . SER A 1 91 ? -2.889 -30.461 34.218 1.00 41.56 91 SER A O 1
ATOM 698 N N . ALA A 1 92 ? -4.866 -31.178 33.603 1.00 35.41 92 ALA A N 1
ATOM 699 C CA . ALA A 1 92 ? -6.040 -32.026 33.651 1.00 35.41 92 ALA A CA 1
ATOM 700 C C . ALA A 1 92 ? -7.092 -31.544 32.630 1.00 35.41 92 ALA A C 1
ATOM 702 O O . ALA A 1 92 ? -7.063 -30.409 32.167 1.00 35.41 92 ALA A O 1
ATOM 703 N N . THR A 1 93 ? -7.998 -32.463 32.314 1.00 41.00 93 THR A N 1
ATOM 704 C CA . THR A 1 93 ? -9.292 -32.340 31.625 1.00 41.00 93 THR A CA 1
ATOM 705 C C . THR A 1 93 ? -10.245 -31.275 32.200 1.00 41.00 93 THR A C 1
ATOM 707 O O . THR A 1 93 ? -10.216 -31.009 33.400 1.00 41.00 93 THR A O 1
ATOM 710 N N . ASP A 1 94 ? -11.110 -30.752 31.317 1.00 36.16 94 ASP A N 1
ATOM 711 C CA . ASP A 1 94 ? -12.136 -29.694 31.475 1.00 36.16 94 ASP A CA 1
ATOM 712 C C . ASP A 1 94 ? -13.220 -29.943 32.561 1.00 36.16 94 ASP A C 1
ATOM 714 O O . ASP A 1 94 ? -13.349 -31.062 33.069 1.00 36.16 94 ASP A O 1
ATOM 718 N N . PRO A 1 95 ? -14.073 -28.935 32.870 1.00 40.28 95 PRO A N 1
ATOM 719 C CA . PRO A 1 95 ? -15.344 -28.868 32.133 1.00 40.28 95 PRO A CA 1
ATOM 720 C C . PRO A 1 95 ? -15.769 -27.461 31.669 1.00 40.28 95 PRO A C 1
ATOM 722 O O . PRO A 1 95 ? -15.588 -26.452 32.346 1.00 40.28 95 PRO A O 1
ATOM 725 N N . ILE A 1 96 ? -16.411 -27.446 30.499 1.00 39.72 96 ILE A N 1
ATOM 726 C CA . ILE A 1 96 ? -17.206 -26.347 29.945 1.00 39.72 96 ILE A CA 1
ATOM 727 C C . ILE A 1 96 ? -18.467 -26.189 30.807 1.00 39.72 96 ILE A C 1
ATOM 729 O O . ILE A 1 96 ? -19.268 -27.121 30.880 1.00 39.72 96 ILE A O 1
ATOM 733 N N . GLU A 1 97 ? -18.659 -25.019 31.420 1.00 37.81 97 GLU A N 1
ATOM 734 C CA . GLU A 1 97 ? -19.935 -24.624 32.024 1.00 37.81 97 GLU A CA 1
ATOM 735 C C . GLU A 1 97 ? -20.704 -23.650 31.120 1.00 37.81 97 GLU A C 1
ATOM 737 O O . GLU A 1 97 ? -20.188 -22.661 30.600 1.00 37.81 97 GLU A O 1
ATOM 742 N N . ASP A 1 98 ? -21.960 -24.035 30.939 1.00 35.53 98 ASP A N 1
ATOM 743 C CA . ASP A 1 98 ? -23.045 -23.507 30.127 1.00 35.53 98 ASP A CA 1
ATOM 744 C C . ASP A 1 98 ? -23.597 -22.185 30.699 1.00 35.53 98 ASP A C 1
ATOM 746 O O . ASP A 1 98 ? -23.933 -22.107 31.882 1.00 35.53 98 ASP A O 1
ATOM 750 N N . VAL A 1 99 ? -23.727 -21.143 29.866 1.00 35.59 99 VAL A N 1
ATOM 751 C CA . VAL A 1 99 ? -24.439 -19.900 30.215 1.00 35.59 99 VAL A CA 1
ATOM 752 C C . VAL A 1 99 ? -25.427 -19.517 29.107 1.00 35.59 99 VAL A C 1
ATOM 754 O O . VAL A 1 99 ? -25.067 -18.971 28.069 1.00 35.59 99 VAL A O 1
ATOM 757 N N . GLN A 1 100 ? -26.700 -19.741 29.448 1.00 32.94 100 GLN A N 1
ATOM 758 C CA . GLN A 1 100 ? -27.931 -19.058 29.029 1.00 32.94 100 GLN A CA 1
ATOM 759 C C . GLN A 1 100 ? -28.384 -19.124 27.562 1.00 32.94 100 GLN A C 1
ATOM 761 O O . GLN A 1 100 ? -27.997 -18.305 26.734 1.00 32.94 100 GLN A O 1
ATOM 766 N N . GLN A 1 101 ? -29.477 -19.870 27.352 1.00 36.00 101 GLN A N 1
ATOM 767 C CA . GLN A 1 101 ? -30.721 -19.282 26.832 1.00 36.00 101 GLN A CA 1
ATOM 768 C C . GLN A 1 101 ? -31.951 -20.105 27.250 1.00 36.00 101 GLN A C 1
ATOM 770 O O . GLN A 1 101 ? -32.187 -21.209 26.768 1.00 36.00 101 GLN A O 1
ATOM 775 N N . LYS A 1 102 ? -32.772 -19.540 28.144 1.00 38.56 102 LYS A N 1
ATOM 776 C CA . LYS A 1 102 ? -34.148 -19.988 28.384 1.00 38.56 102 LYS A CA 1
ATOM 777 C C . LYS A 1 102 ? -35.040 -18.780 28.626 1.00 38.56 102 LYS A C 1
ATOM 779 O O . LYS A 1 102 ? -35.106 -18.282 29.740 1.00 38.56 102 LYS A O 1
ATOM 784 N N . THR A 1 103 ? -35.753 -18.381 27.584 1.00 43.59 103 THR A N 1
ATOM 785 C CA . THR A 1 103 ? -37.075 -17.751 27.657 1.00 43.59 103 THR A CA 1
ATOM 786 C C . THR A 1 103 ? -37.710 -17.917 26.285 1.00 43.59 103 THR A C 1
ATOM 788 O O . THR A 1 103 ? -37.407 -17.149 25.383 1.00 43.59 103 THR A O 1
ATOM 791 N N . ASP A 1 104 ? -38.572 -18.918 26.129 1.00 36.88 104 ASP A N 1
ATOM 792 C CA . ASP A 1 104 ? -39.937 -18.587 25.739 1.00 36.88 104 ASP A CA 1
ATOM 793 C C . ASP A 1 104 ? -40.916 -19.625 26.289 1.00 36.88 104 ASP A C 1
ATOM 795 O O . ASP A 1 104 ? -40.636 -20.827 26.333 1.00 36.88 104 ASP A O 1
ATOM 799 N N . ALA A 1 105 ? -42.013 -19.115 26.831 1.00 42.41 105 ALA A N 1
ATOM 800 C CA . ALA A 1 105 ? -42.992 -19.854 27.602 1.00 42.41 105 ALA A CA 1
ATOM 801 C C . ALA A 1 105 ? -44.127 -20.323 26.691 1.00 42.41 105 ALA A C 1
ATOM 803 O O . ALA A 1 105 ? -44.723 -19.547 25.952 1.00 42.41 105 ALA A O 1
ATOM 804 N N . LEU A 1 106 ? -44.454 -21.607 26.801 1.00 41.94 106 LEU A N 1
ATOM 805 C CA . LEU A 1 106 ? -45.681 -22.184 26.281 1.00 41.94 106 LEU A CA 1
ATOM 806 C C . LEU A 1 106 ? -46.855 -21.707 27.155 1.00 41.94 106 LEU A C 1
ATOM 808 O O . LEU A 1 106 ? -46.852 -21.958 28.361 1.00 41.94 106 LEU A O 1
ATOM 812 N N . VAL A 1 107 ? -47.871 -21.082 26.561 1.00 41.09 107 VAL A N 1
ATOM 813 C CA . VAL A 1 107 ? -49.227 -21.035 27.126 1.00 41.09 107 VAL A CA 1
ATOM 814 C C . VAL A 1 107 ? -50.212 -21.379 26.008 1.00 41.09 107 VAL A C 1
ATOM 816 O O . VAL A 1 107 ? -50.405 -20.571 25.108 1.00 41.09 107 VAL A O 1
ATOM 819 N N . LEU A 1 108 ? -50.757 -22.598 26.133 1.00 42.59 108 LEU A N 1
ATOM 820 C CA . LEU A 1 108 ? -52.000 -23.180 25.588 1.00 42.59 108 LEU A CA 1
ATOM 821 C C . LEU A 1 108 ? -52.352 -22.963 24.108 1.00 42.59 108 LEU A C 1
ATOM 823 O O . LEU A 1 108 ? -52.834 -21.870 23.749 1.00 42.59 108 LEU A O 1
#

Secondary structure (DSSP, 8-state):
--TT--EEEEE-HHHHHHTT--EEE-TTS-EEE--STTS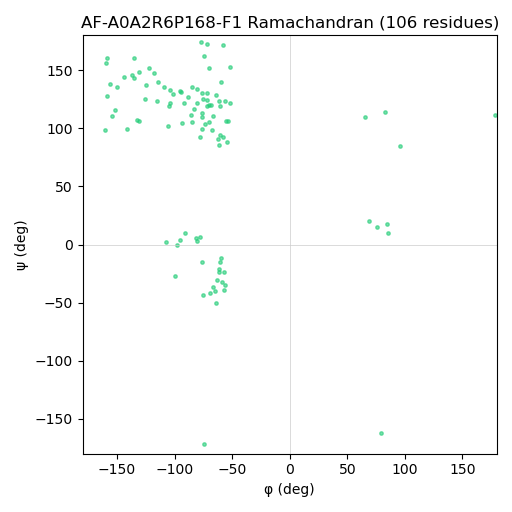---GGGEEEEEETT--B-TT------------------------------------PPP----------

Solvent-accessible surface area (backbone atoms only — not comparable to full-atom values)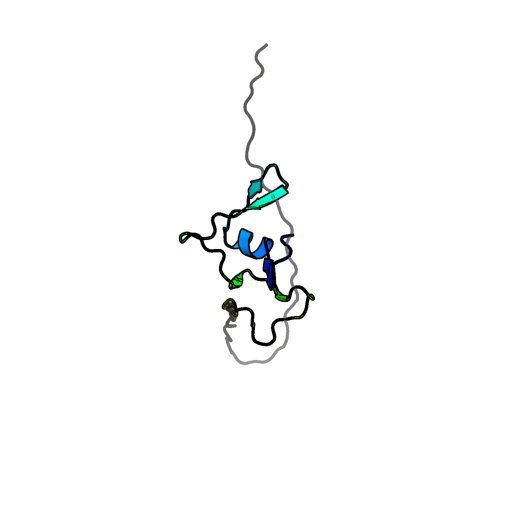: 7737 Å² total; per-residue (Å²): 131,71,84,86,54,57,68,46,79,40,67,35,60,66,66,33,42,76,74,68,40,57,74,46,76,46,98,86,73,47,79,45,64,66,32,46,102,84,56,46,78,59,66,73,33,43,70,47,54,24,36,70,87,67,45,71,47,91,84,69,69,71,59,76,71,82,73,77,74,76,72,79,78,76,84,83,83,86,76,86,82,90,70,99,78,84,81,91,78,90,79,81,84,86,83,91,82,88,83,87,90,88,86,84,82,90,78,134

Nearest PDB structures (foldseek):
  7yw2-assembly1_A  TM=9.032E-01  e=1.279E-03  Mus musculus
  7yw3-assembly1_A  TM=9.235E-01  e=1.899E-0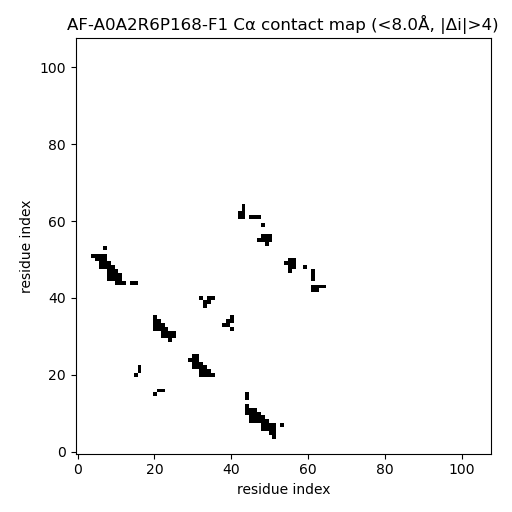3  Homo sapiens
  8xvg-assembly1_H  TM=2.664E-01  e=9.899E+00  Homo sapiens